Protein AF-A0A2S6IMQ6-F1 (afdb_monomer_lite)

Structure (mmCIF, N/CA/C/O backbone):
dat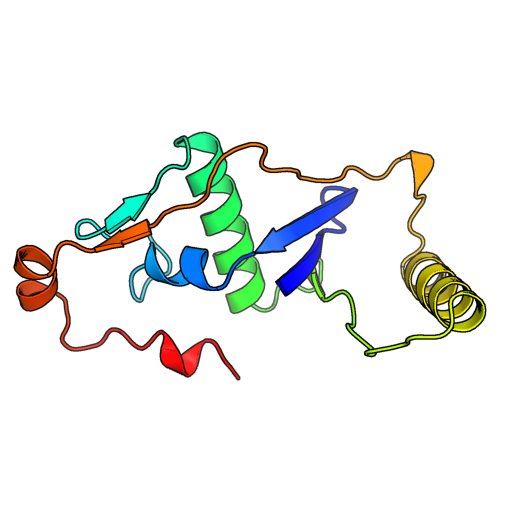a_AF-A0A2S6IMQ6-F1
#
_entry.id   AF-A0A2S6IMQ6-F1
#
loop_
_atom_site.group_PDB
_atom_site.id
_atom_site.type_symbol
_atom_site.label_atom_id
_atom_site.label_alt_id
_atom_site.label_comp_id
_atom_site.label_asym_id
_atom_site.label_entity_id
_atom_site.label_seq_id
_atom_site.pdbx_PDB_ins_code
_atom_site.Cartn_x
_atom_site.Cartn_y
_atom_site.Cartn_z
_atom_site.occupancy
_atom_site.B_iso_or_equiv
_atom_site.auth_seq_id
_atom_site.auth_comp_id
_atom_site.auth_asym_id
_atom_site.auth_atom_id
_atom_site.pdbx_PDB_model_num
ATOM 1 N N . MET A 1 1 ? 4.621 -4.117 3.202 1.00 87.62 1 MET A N 1
ATOM 2 C CA . MET A 1 1 ? 4.298 -4.682 1.872 1.00 87.62 1 MET A CA 1
ATOM 3 C C . MET A 1 1 ? 4.381 -3.562 0.846 1.00 87.62 1 MET A C 1
ATOM 5 O O . MET A 1 1 ? 4.064 -2.440 1.214 1.00 87.62 1 MET A O 1
ATOM 9 N N . PHE A 1 2 ? 4.841 -3.834 -0.380 1.00 92.00 2 PHE A N 1
ATOM 10 C CA . PHE A 1 2 ? 5.067 -2.815 -1.420 1.00 92.00 2 PHE A CA 1
ATOM 11 C C . PHE A 1 2 ? 4.089 -2.990 -2.579 1.00 92.00 2 PHE A C 1
ATOM 13 O O . PHE A 1 2 ? 3.818 -4.122 -2.994 1.00 92.00 2 PHE A O 1
ATOM 20 N N . TYR A 1 3 ? 3.590 -1.875 -3.103 1.00 95.31 3 TYR A N 1
ATOM 21 C CA . TYR A 1 3 ? 2.561 -1.848 -4.133 1.00 95.31 3 TYR A CA 1
ATOM 22 C C . TYR A 1 3 ? 2.801 -0.723 -5.141 1.00 95.31 3 TYR A C 1
ATOM 24 O O . TYR A 1 3 ? 3.469 0.270 -4.853 1.00 95.31 3 TYR A O 1
ATOM 32 N N . PHE A 1 4 ? 2.195 -0.880 -6.313 1.00 96.31 4 PHE A N 1
ATOM 33 C CA . PHE A 1 4 ? 2.068 0.137 -7.344 1.00 96.31 4 PHE A CA 1
ATOM 34 C C . PHE A 1 4 ? 0.589 0.365 -7.667 1.00 96.31 4 PHE A C 1
ATOM 36 O O . PHE A 1 4 ? -0.120 -0.582 -8.009 1.00 96.31 4 PHE A O 1
ATOM 43 N N . ASP A 1 5 ? 0.112 1.606 -7.576 1.00 96.25 5 ASP A N 1
ATOM 44 C CA . ASP A 1 5 ? -1.236 1.996 -7.997 1.00 96.25 5 ASP A CA 1
ATOM 45 C C . ASP A 1 5 ? -1.208 2.623 -9.392 1.00 96.25 5 ASP A C 1
ATOM 47 O O . ASP A 1 5 ? -0.842 3.791 -9.567 1.00 96.25 5 ASP A O 1
ATOM 51 N N . LYS A 1 6 ? -1.688 1.864 -10.381 1.00 94.50 6 LYS A N 1
ATOM 52 C CA . LYS A 1 6 ? -1.805 2.300 -11.780 1.00 94.50 6 LYS A CA 1
ATOM 53 C C . LYS A 1 6 ? -2.630 3.573 -11.943 1.00 94.50 6 LYS A C 1
ATOM 55 O O . LYS A 1 6 ? -2.355 4.364 -12.837 1.00 94.50 6 LYS A O 1
ATOM 60 N N . SER A 1 7 ? -3.641 3.780 -11.099 1.00 93.00 7 SER A N 1
ATOM 61 C CA . SER A 1 7 ? -4.549 4.929 -11.237 1.00 93.00 7 SER A CA 1
ATOM 62 C C . SER A 1 7 ? -3.871 6.246 -10.873 1.00 93.00 7 SER A C 1
ATOM 64 O O . SER A 1 7 ? -4.284 7.302 -11.343 1.00 93.00 7 SER A O 1
ATOM 66 N N . GLN A 1 8 ? -2.859 6.179 -10.009 1.00 93.94 8 GLN A N 1
ATOM 67 C CA . GLN A 1 8 ? -2.168 7.346 -9.464 1.00 93.94 8 GLN A CA 1
ATOM 68 C C . GLN A 1 8 ? -0.727 7.469 -9.964 1.00 93.94 8 GLN A C 1
ATOM 70 O O . GLN A 1 8 ? -0.076 8.470 -9.670 1.00 93.94 8 GLN A O 1
ATOM 75 N N . ASN A 1 9 ? -0.248 6.470 -10.713 1.00 94.38 9 ASN A N 1
ATOM 76 C CA . ASN A 1 9 ? 1.152 6.304 -11.080 1.00 94.38 9 ASN A CA 1
ATOM 77 C C . ASN A 1 9 ? 2.061 6.442 -9.846 1.00 94.38 9 ASN A C 1
ATOM 79 O O . ASN A 1 9 ? 2.915 7.328 -9.784 1.00 94.38 9 ASN A O 1
ATOM 83 N N . LEU A 1 10 ? 1.784 5.628 -8.821 1.00 95.69 10 LEU A N 1
ATOM 84 C CA . LEU A 1 10 ? 2.321 5.792 -7.470 1.00 95.69 10 LEU A CA 1
ATOM 85 C C . LEU A 1 10 ? 2.842 4.469 -6.907 1.00 95.69 10 LEU A C 1
ATOM 87 O O . LEU A 1 10 ? 2.082 3.505 -6.798 1.00 95.69 10 LEU A O 1
ATOM 91 N N . PHE A 1 11 ? 4.100 4.451 -6.474 1.00 95.75 11 PHE A N 1
ATOM 92 C CA . PHE A 1 11 ? 4.615 3.421 -5.575 1.00 95.75 11 PHE A CA 1
ATOM 93 C C . PHE A 1 11 ? 4.341 3.799 -4.123 1.00 95.75 11 PHE A C 1
ATOM 95 O O . PHE A 1 11 ? 4.565 4.940 -3.722 1.00 95.75 11 PHE A O 1
ATOM 102 N N . PHE A 1 12 ? 3.878 2.838 -3.331 1.00 95.25 12 PHE A N 1
ATOM 103 C CA . PHE A 1 12 ? 3.621 3.028 -1.907 1.00 95.25 12 PHE A CA 1
ATOM 104 C C . PHE A 1 12 ? 3.860 1.729 -1.134 1.00 95.25 12 PHE A C 1
ATOM 106 O O . PHE A 1 12 ? 3.980 0.638 -1.706 1.00 95.25 12 PHE A O 1
ATOM 113 N N . SER A 1 13 ? 3.929 1.843 0.188 1.00 92.62 13 SER A N 1
ATOM 114 C CA . SER A 1 13 ? 4.000 0.699 1.085 1.00 92.62 13 SER A CA 1
ATOM 115 C C . SER A 1 13 ? 2.914 0.780 2.151 1.00 92.62 13 SER A C 1
ATOM 117 O O . SER A 1 13 ? 2.550 1.856 2.612 1.00 92.62 13 SER A O 1
ATOM 119 N N . ILE A 1 14 ? 2.394 -0.386 2.525 1.00 90.81 14 ILE A N 1
ATOM 120 C CA . ILE A 1 14 ? 1.538 -0.557 3.701 1.00 90.81 14 ILE A CA 1
ATOM 121 C C . ILE A 1 14 ? 2.316 -1.400 4.698 1.00 90.81 14 ILE A C 1
ATOM 123 O O . ILE A 1 14 ? 2.762 -2.513 4.377 1.00 90.81 14 ILE A O 1
ATOM 127 N N . HIS A 1 15 ? 2.521 -0.870 5.894 1.00 88.50 15 HIS A N 1
ATOM 128 C CA . HIS A 1 15 ? 3.136 -1.586 6.994 1.00 88.50 15 HIS A CA 1
ATOM 129 C C . HIS A 1 15 ? 2.112 -2.494 7.661 1.00 88.50 15 HIS A C 1
ATOM 131 O O . HIS A 1 15 ? 0.909 -2.269 7.645 1.00 88.50 15 HIS A O 1
ATOM 137 N N . ILE A 1 16 ? 2.611 -3.547 8.295 1.00 85.38 16 ILE A N 1
ATOM 138 C CA . ILE A 1 16 ? 1.765 -4.495 9.023 1.00 85.38 16 ILE A CA 1
ATOM 139 C C . ILE A 1 16 ? 1.019 -3.782 10.155 1.00 85.38 16 ILE A C 1
ATOM 141 O O . ILE A 1 16 ? -0.151 -4.051 10.401 1.00 85.38 16 ILE A O 1
ATOM 145 N N . VAL A 1 17 ? 1.701 -2.842 10.812 1.00 87.44 17 VAL A N 1
ATOM 146 C CA . VAL A 1 17 ? 1.137 -2.054 11.908 1.00 87.44 17 VAL A CA 1
ATOM 147 C C . VAL A 1 17 ? -0.045 -1.191 11.473 1.00 87.44 17 VAL A C 1
ATOM 149 O O . VAL A 1 17 ? -0.929 -0.949 12.287 1.00 87.44 17 VAL A O 1
ATOM 152 N N . ASP A 1 18 ? -0.122 -0.816 10.196 1.00 90.44 18 ASP A N 1
ATOM 153 C CA . ASP A 1 18 ? -1.211 0.004 9.659 1.00 90.44 18 ASP A CA 1
ATOM 154 C C . ASP A 1 18 ? -2.554 -0.733 9.728 1.00 90.44 18 ASP A C 1
ATOM 156 O O . ASP A 1 18 ? -3.591 -0.123 9.970 1.00 90.44 18 ASP A O 1
ATOM 160 N N . TYR A 1 19 ? -2.541 -2.064 9.611 1.00 90.12 19 TYR A N 1
ATOM 161 C CA . TYR A 1 19 ? -3.745 -2.881 9.769 1.00 90.12 19 TYR A CA 1
ATOM 162 C C . TYR A 1 19 ? -4.253 -2.924 11.213 1.00 90.12 19 TYR A C 1
ATOM 164 O O . TYR A 1 19 ? -5.447 -3.124 11.430 1.00 90.12 19 TYR A O 1
ATOM 172 N N . PHE A 1 20 ? -3.388 -2.708 12.209 1.00 89.00 20 PHE A N 1
ATOM 173 C CA . PHE A 1 20 ? -3.815 -2.662 13.610 1.00 89.00 20 PHE A CA 1
ATOM 174 C C . PHE A 1 20 ? -4.563 -1.377 13.971 1.00 89.00 20 PHE A C 1
ATOM 176 O O . PHE A 1 20 ? -5.233 -1.353 14.999 1.00 89.00 20 PHE A O 1
ATOM 183 N N . MET A 1 21 ? -4.501 -0.342 13.127 1.00 90.69 21 MET A N 1
ATOM 184 C CA . MET A 1 21 ? -5.333 0.861 13.251 1.00 90.69 21 MET A CA 1
ATOM 185 C C . MET A 1 21 ? -6.800 0.590 12.877 1.00 90.69 21 MET A C 1
ATOM 187 O O . MET A 1 21 ? -7.671 1.407 13.165 1.00 90.69 21 MET A O 1
ATOM 191 N N . LEU A 1 22 ? -7.093 -0.530 12.207 1.00 89.81 22 LEU A N 1
ATOM 192 C CA . LEU A 1 22 ? -8.404 -0.785 11.620 1.00 89.81 22 LEU A CA 1
ATOM 193 C C . LEU A 1 22 ? -9.246 -1.789 12.417 1.00 89.81 22 LEU A C 1
ATOM 195 O O . LEU A 1 22 ? -8.740 -2.683 13.105 1.00 89.81 22 LEU A O 1
ATOM 199 N N . ASN A 1 23 ? -10.560 -1.637 12.277 1.00 87.44 23 ASN A N 1
ATOM 200 C CA . ASN A 1 23 ? -11.580 -2.589 12.697 1.00 87.44 23 ASN A CA 1
ATOM 201 C C . ASN A 1 23 ? -11.935 -3.573 11.558 1.00 87.44 23 ASN A C 1
ATOM 203 O O . ASN A 1 23 ? -11.413 -3.488 10.447 1.00 87.44 23 ASN A O 1
ATOM 207 N N . GLU A 1 24 ? -12.870 -4.493 11.814 1.00 84.62 24 GLU A N 1
ATOM 208 C CA . GLU A 1 24 ? -13.286 -5.521 10.840 1.00 84.62 24 GLU A CA 1
ATOM 209 C C . GLU A 1 24 ? -13.974 -4.969 9.581 1.00 84.62 24 GLU A C 1
ATOM 211 O O . GLU A 1 24 ? -14.063 -5.666 8.574 1.00 84.62 24 GLU A O 1
ATOM 216 N N . ASN A 1 25 ? -14.442 -3.720 9.616 1.00 88.19 25 ASN A N 1
ATOM 217 C CA . ASN A 1 25 ? -15.033 -3.035 8.465 1.00 88.19 25 ASN A CA 1
ATOM 218 C C . ASN A 1 25 ? -13.982 -2.244 7.663 1.00 88.19 25 ASN A C 1
ATOM 220 O O . ASN A 1 25 ? -14.334 -1.477 6.762 1.00 88.19 25 ASN A O 1
ATOM 224 N N . LEU A 1 26 ? -12.693 -2.416 7.990 1.00 89.56 26 LEU A N 1
ATOM 225 C CA . LEU A 1 26 ? -11.565 -1.660 7.442 1.00 89.56 26 LEU A CA 1
ATOM 226 C C . LEU A 1 26 ? -11.690 -0.152 7.704 1.00 89.56 26 LEU A C 1
ATOM 228 O O . LEU A 1 26 ? -11.274 0.675 6.894 1.00 89.56 26 LEU A O 1
ATOM 232 N N . GLU A 1 27 ? -12.299 0.223 8.824 1.00 91.50 27 GLU A N 1
ATOM 233 C CA . GLU A 1 27 ? -12.410 1.606 9.289 1.00 91.50 27 GLU A CA 1
ATOM 234 C C . GLU A 1 27 ? -11.487 1.822 10.484 1.00 91.50 27 GLU A C 1
ATOM 236 O O . GLU A 1 27 ? -11.146 0.868 11.178 1.00 91.50 27 GLU A O 1
ATOM 241 N N . ILE A 1 28 ? -11.078 3.069 10.728 1.00 91.06 28 ILE A N 1
ATOM 242 C CA . ILE A 1 28 ? -10.217 3.394 11.870 1.00 91.06 28 ILE A CA 1
ATOM 243 C C . ILE A 1 28 ? -10.949 3.032 13.154 1.00 91.06 28 ILE A C 1
ATOM 245 O O . ILE A 1 28 ? -12.089 3.446 13.372 1.00 91.06 28 ILE A O 1
ATOM 249 N N . ASP A 1 29 ? -10.286 2.254 13.996 1.00 90.19 29 ASP A N 1
ATOM 250 C CA . ASP A 1 29 ? -10.873 1.793 15.233 1.00 90.19 29 ASP A CA 1
ATOM 251 C C . ASP A 1 29 ? -10.765 2.850 16.334 1.00 90.19 29 ASP A C 1
ATOM 253 O O . ASP A 1 29 ? -9.691 3.394 16.590 1.00 90.19 29 ASP A O 1
ATOM 257 N N . GLU A 1 30 ? -11.870 3.104 17.033 1.00 89.50 30 GLU A N 1
ATOM 258 C CA . GLU A 1 30 ? -11.951 4.073 18.133 1.00 89.50 30 GLU A CA 1
ATOM 259 C C . GLU A 1 30 ? -11.032 3.740 19.323 1.00 89.50 30 GLU A C 1
ATOM 261 O O . GLU A 1 30 ? -10.700 4.614 20.131 1.00 89.50 30 GLU A O 1
ATOM 266 N N . SER A 1 31 ? -10.617 2.477 19.453 1.00 88.56 31 SER A N 1
ATOM 267 C CA . SER A 1 31 ? -9.645 2.022 20.445 1.00 88.56 31 SER A CA 1
ATOM 268 C C . SER A 1 31 ? -8.201 2.281 20.019 1.00 88.56 31 SER A C 1
ATOM 270 O O . SER A 1 31 ? -7.291 1.892 20.749 1.00 88.56 31 SER A O 1
ATOM 272 N N . THR A 1 32 ? -7.962 2.857 18.841 1.00 90.06 32 THR A N 1
ATOM 273 C CA . THR A 1 32 ? -6.620 3.029 18.283 1.00 90.06 32 THR A CA 1
ATOM 274 C C . THR A 1 32 ? -6.289 4.495 18.078 1.00 90.06 32 THR A C 1
ATOM 276 O O . THR A 1 32 ? -7.150 5.323 17.784 1.00 90.06 32 THR A O 1
ATOM 279 N N . THR A 1 33 ? -5.015 4.827 18.244 1.00 91.50 33 THR A N 1
ATOM 280 C CA . THR A 1 33 ? -4.463 6.112 17.819 1.00 91.50 33 THR A CA 1
ATOM 281 C C . THR A 1 33 ? -3.191 5.859 17.039 1.00 91.50 33 THR A C 1
ATOM 283 O O . THR A 1 33 ? -2.410 4.973 17.390 1.00 91.50 33 THR A O 1
ATOM 286 N N . SER A 1 34 ? -2.975 6.623 15.977 1.00 91.50 34 SER A N 1
ATOM 287 C CA . SER A 1 34 ? -1.757 6.536 15.184 1.00 91.50 34 SER A CA 1
ATOM 288 C C . SER A 1 34 ? -0.938 7.820 15.307 1.00 91.50 34 SER A C 1
ATOM 290 O O . SER A 1 34 ? -1.460 8.868 15.697 1.00 91.50 34 SER A O 1
ATOM 292 N N . SER A 1 35 ? 0.358 7.747 15.003 1.00 90.81 35 SER A N 1
ATOM 293 C CA . SER A 1 35 ? 1.184 8.945 14.828 1.00 90.81 35 SER A CA 1
ATOM 294 C C . SER A 1 35 ? 0.923 9.662 13.502 1.00 90.81 35 SER A C 1
ATOM 296 O O . SER A 1 35 ? 1.420 10.769 13.319 1.00 90.81 35 SER A O 1
ATOM 298 N N . TYR A 1 36 ? 0.141 9.065 12.596 1.00 89.62 36 TYR A N 1
ATOM 299 C CA . TYR A 1 36 ? -0.169 9.653 11.305 1.00 89.62 36 TYR A CA 1
ATOM 300 C C . TYR A 1 36 ? -1.089 10.864 11.440 1.00 89.62 36 TYR A C 1
ATOM 302 O O . TYR A 1 36 ? -2.060 10.876 12.196 1.00 89.62 36 TYR A O 1
ATOM 310 N N . ASN A 1 37 ? -0.843 11.878 10.611 1.00 90.19 37 ASN A N 1
ATOM 311 C CA . ASN A 1 37 ? -1.845 12.910 10.391 1.00 90.19 37 ASN A CA 1
ATOM 312 C C . ASN A 1 37 ? -3.078 12.328 9.666 1.00 90.19 37 ASN A C 1
ATOM 314 O O . ASN A 1 37 ? -3.011 11.313 8.968 1.00 90.19 37 ASN A O 1
ATOM 318 N N . LYS A 1 38 ? -4.215 13.028 9.767 1.00 90.12 38 LYS A N 1
ATOM 319 C CA . LYS A 1 38 ? -5.495 12.520 9.256 1.00 90.12 38 LYS A CA 1
ATOM 320 C C . LYS A 1 38 ? -5.509 12.240 7.752 1.00 90.12 38 LYS A C 1
ATOM 322 O O . LYS A 1 38 ? -6.220 11.348 7.294 1.00 90.12 38 LYS A O 1
ATOM 327 N N . LYS A 1 39 ? -4.753 13.014 6.971 1.00 91.75 39 LYS A N 1
ATOM 328 C CA . LYS A 1 39 ? -4.656 12.817 5.523 1.00 91.75 39 LYS A CA 1
ATOM 329 C C . LYS A 1 39 ? -3.977 11.479 5.227 1.00 91.75 39 LYS A C 1
ATOM 331 O O . LYS A 1 39 ? -4.540 10.683 4.483 1.00 91.75 39 LYS A O 1
ATOM 336 N N . THR A 1 40 ? -2.837 11.224 5.863 1.00 91.50 40 THR A N 1
ATOM 337 C CA . THR A 1 40 ? -2.097 9.966 5.738 1.00 91.50 40 THR A CA 1
ATOM 338 C C . THR A 1 40 ? -2.928 8.771 6.201 1.00 91.50 40 THR A C 1
ATOM 340 O O . THR A 1 40 ? -2.998 7.775 5.485 1.00 91.50 40 THR A O 1
ATOM 343 N N . GLU A 1 41 ? -3.625 8.874 7.340 1.00 91.62 41 GLU A N 1
ATOM 344 C CA . GLU A 1 41 ? -4.531 7.808 7.795 1.00 91.62 41 GLU A CA 1
ATOM 345 C C . GLU A 1 41 ? -5.567 7.454 6.720 1.00 91.62 41 GLU A C 1
ATOM 347 O O . GLU A 1 41 ? -5.784 6.283 6.415 1.00 91.62 41 GLU A O 1
ATOM 352 N N . ASN A 1 42 ? -6.191 8.466 6.113 1.00 93.38 42 ASN A N 1
ATOM 353 C CA . ASN A 1 42 ? -7.209 8.258 5.089 1.00 93.38 42 ASN A CA 1
ATOM 354 C C . ASN A 1 42 ? -6.631 7.638 3.805 1.00 93.38 42 ASN A C 1
ATOM 356 O O . ASN A 1 42 ? -7.296 6.809 3.182 1.00 93.38 42 ASN A O 1
ATOM 360 N N . GLU A 1 43 ? -5.416 8.024 3.404 1.00 93.62 43 GLU A N 1
ATOM 361 C CA . GLU A 1 43 ? -4.708 7.431 2.260 1.00 93.62 43 GLU A CA 1
ATOM 362 C C . GLU A 1 43 ? -4.428 5.940 2.505 1.00 93.62 43 GLU A C 1
ATOM 364 O O . GLU A 1 43 ? -4.816 5.099 1.691 1.00 93.62 43 GLU A O 1
ATOM 369 N N . ILE A 1 44 ? -3.869 5.603 3.672 1.00 93.62 44 ILE A N 1
ATOM 370 C CA . ILE A 1 44 ? -3.587 4.223 4.095 1.00 93.62 44 ILE A CA 1
ATOM 371 C C . ILE A 1 44 ? -4.866 3.381 4.130 1.00 93.62 44 ILE A C 1
ATOM 373 O O . ILE A 1 44 ? -4.915 2.310 3.524 1.00 93.62 44 ILE A O 1
ATOM 377 N N . VAL A 1 45 ? -5.922 3.871 4.789 1.00 94.75 45 VAL A N 1
ATOM 378 C CA . VAL A 1 45 ? -7.226 3.188 4.864 1.00 94.75 45 VAL A CA 1
ATOM 379 C C . VAL A 1 45 ? -7.783 2.934 3.463 1.00 94.75 45 VAL A C 1
ATOM 381 O O . VAL A 1 45 ? -8.273 1.843 3.175 1.00 94.75 45 VAL A O 1
ATOM 384 N N . SER A 1 46 ? -7.703 3.931 2.577 1.00 95.81 46 SER A N 1
ATOM 385 C CA . SER A 1 46 ? -8.168 3.818 1.193 1.00 95.81 46 SER A CA 1
ATOM 386 C C . SER A 1 46 ? -7.417 2.726 0.429 1.00 95.81 46 SER A C 1
ATOM 388 O O . SER A 1 46 ? -8.042 1.898 -0.240 1.00 95.81 46 SER A O 1
ATOM 390 N N . TRP A 1 47 ? -6.090 2.668 0.556 1.00 96.00 47 TRP A N 1
ATOM 391 C CA . TRP A 1 47 ? -5.297 1.616 -0.076 1.00 96.00 47 TRP A CA 1
ATOM 392 C C . TRP A 1 47 ? -5.589 0.236 0.495 1.00 96.00 47 TRP A C 1
ATOM 394 O O . TRP A 1 47 ? -5.802 -0.684 -0.291 1.00 96.00 47 TRP A O 1
ATOM 404 N N . ILE A 1 48 ? -5.665 0.093 1.820 1.00 94.62 48 ILE A N 1
ATOM 405 C CA . ILE A 1 48 ? -6.009 -1.182 2.462 1.00 94.62 48 ILE A CA 1
ATOM 406 C C . ILE A 1 48 ? -7.366 -1.679 1.957 1.00 94.62 48 ILE A C 1
ATOM 408 O O . ILE A 1 48 ? -7.461 -2.807 1.482 1.00 94.62 48 ILE A O 1
ATOM 412 N N . LYS A 1 49 ? -8.400 -0.826 1.948 1.00 94.75 49 LYS A N 1
ATOM 413 C CA . LYS A 1 49 ? -9.723 -1.194 1.415 1.00 94.75 49 LYS A CA 1
ATOM 414 C C . LYS A 1 49 ? -9.654 -1.692 -0.024 1.00 94.75 49 LYS A C 1
ATOM 416 O O . LYS A 1 49 ? -10.283 -2.691 -0.353 1.00 94.75 49 LYS A O 1
ATOM 421 N N . ARG A 1 50 ? -8.896 -1.012 -0.882 1.00 96.06 50 ARG A N 1
ATOM 422 C CA . ARG A 1 50 ? -8.749 -1.405 -2.290 1.00 96.06 50 ARG A CA 1
ATOM 423 C C . ARG A 1 50 ? -7.974 -2.713 -2.458 1.00 96.06 50 ARG A C 1
ATOM 425 O O . ARG A 1 50 ? -8.311 -3.482 -3.351 1.00 96.06 50 ARG A O 1
ATOM 432 N N . ILE A 1 51 ? -6.977 -2.974 -1.612 1.00 93.62 51 ILE A N 1
ATOM 433 C CA . ILE A 1 51 ? -6.228 -4.239 -1.594 1.00 93.62 51 ILE A CA 1
ATOM 434 C C . ILE A 1 51 ? -7.153 -5.395 -1.195 1.00 93.62 51 ILE A C 1
ATOM 436 O O . ILE A 1 51 ? -7.246 -6.371 -1.933 1.00 93.62 51 ILE A O 1
ATOM 440 N N . GLU A 1 52 ? -7.892 -5.253 -0.092 1.00 90.75 52 GLU A N 1
ATOM 441 C CA . GLU A 1 52 ? -8.827 -6.276 0.410 1.00 90.75 52 GLU A CA 1
ATOM 442 C C . GLU A 1 52 ? -10.003 -6.535 -0.550 1.00 90.75 52 GLU A C 1
ATOM 444 O O . GLU A 1 52 ? -10.618 -7.598 -0.529 1.00 90.75 52 GLU A O 1
ATOM 449 N N . GLN A 1 53 ? -10.318 -5.569 -1.416 1.00 93.88 53 GLN A N 1
ATOM 450 C CA . GLN A 1 53 ? -11.319 -5.694 -2.481 1.00 93.88 53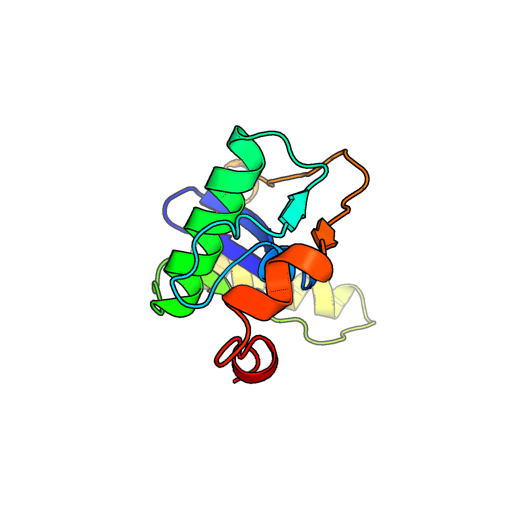 GLN A CA 1
ATOM 451 C C . GLN A 1 53 ? -10.744 -6.212 -3.809 1.00 93.88 53 GLN A C 1
ATOM 453 O O . GLN A 1 53 ? -11.445 -6.187 -4.821 1.00 93.88 53 GLN A O 1
ATOM 458 N N . GLU A 1 54 ? -9.484 -6.655 -3.828 1.00 94.19 54 GLU A N 1
ATOM 459 C CA . GLU A 1 54 ? -8.797 -7.157 -5.023 1.00 94.19 54 GLU A CA 1
ATOM 460 C C . GLU A 1 54 ? -8.808 -6.151 -6.200 1.00 94.19 54 GLU A C 1
ATOM 462 O O . GLU A 1 54 ? -8.975 -6.527 -7.368 1.00 94.19 54 GLU A O 1
ATOM 467 N N . ASP A 1 55 ? -8.630 -4.846 -5.928 1.00 96.69 55 ASP A N 1
ATOM 468 C CA . ASP A 1 55 ? -8.536 -3.826 -6.984 1.00 96.69 55 ASP A CA 1
ATOM 469 C C . ASP A 1 55 ? -7.341 -4.123 -7.901 1.00 96.69 55 ASP A C 1
ATOM 471 O O . ASP A 1 55 ? -6.187 -3.869 -7.560 1.00 96.69 55 ASP A O 1
ATOM 475 N N . LYS A 1 56 ? -7.632 -4.587 -9.122 1.00 95.50 56 LYS A N 1
ATOM 476 C CA . LYS A 1 56 ? -6.649 -4.966 -10.156 1.00 95.50 56 LYS A CA 1
ATOM 477 C C . LYS A 1 56 ? -5.704 -3.837 -10.582 1.00 95.50 56 LYS A C 1
ATOM 479 O O . LYS A 1 56 ? -4.751 -4.080 -11.327 1.00 95.50 56 LYS A O 1
ATOM 484 N N . ARG A 1 57 ? -5.982 -2.593 -10.187 1.00 95.88 57 ARG A N 1
ATOM 485 C CA . ARG A 1 57 ? -5.110 -1.437 -10.442 1.00 95.88 57 ARG A CA 1
ATOM 486 C C . ARG A 1 57 ? -4.025 -1.285 -9.380 1.00 95.88 57 ARG A C 1
ATOM 488 O O . ARG A 1 57 ? -3.058 -0.578 -9.647 1.00 95.88 57 ARG A O 1
ATOM 495 N N . ILE A 1 58 ? -4.171 -1.937 -8.227 1.00 96.75 58 ILE A N 1
ATOM 496 C CA . ILE A 1 58 ? -3.123 -2.054 -7.216 1.00 96.75 58 ILE A CA 1
ATOM 497 C C . ILE A 1 58 ? -2.371 -3.357 -7.463 1.00 96.75 58 ILE A C 1
ATOM 499 O O . ILE A 1 58 ? -2.930 -4.448 -7.401 1.00 96.75 58 ILE A O 1
ATOM 503 N N . ILE A 1 59 ? -1.085 -3.235 -7.756 1.00 95.81 59 ILE A N 1
ATOM 504 C CA . ILE A 1 59 ? -0.229 -4.359 -8.120 1.00 95.81 59 ILE A CA 1
ATOM 505 C C . ILE A 1 59 ? 0.819 -4.525 -7.037 1.00 95.81 59 ILE A C 1
ATOM 507 O O . ILE A 1 59 ? 1.539 -3.583 -6.716 1.00 95.81 59 ILE A O 1
ATOM 511 N N . SER A 1 60 ? 0.909 -5.725 -6.469 1.00 93.56 60 SER A N 1
ATOM 512 C CA . SER A 1 60 ? 1.963 -6.037 -5.508 1.00 93.56 60 SER A CA 1
ATOM 513 C C . SER A 1 60 ? 3.322 -6.066 -6.203 1.00 93.56 60 SER A C 1
ATOM 515 O O . SER A 1 60 ? 3.479 -6.688 -7.256 1.00 93.56 60 SER A O 1
ATOM 517 N N . VAL A 1 61 ? 4.308 -5.401 -5.604 1.00 91.88 61 VAL A N 1
ATOM 518 C CA . VAL A 1 61 ? 5.691 -5.449 -6.080 1.00 91.88 61 VAL A CA 1
ATOM 519 C C . VAL A 1 61 ? 6.343 -6.722 -5.526 1.00 91.88 61 VAL A C 1
ATOM 521 O O . VAL A 1 61 ? 6.455 -6.868 -4.302 1.00 91.88 61 VAL A O 1
ATOM 524 N N . PRO A 1 62 ? 6.777 -7.662 -6.387 1.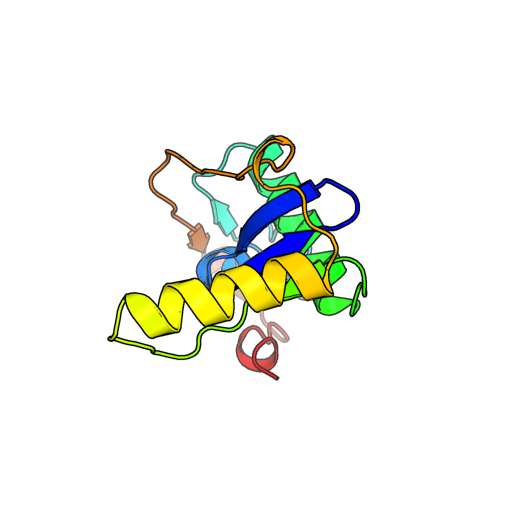00 86.50 62 PRO A N 1
ATOM 525 C CA . PRO A 1 62 ? 7.269 -8.958 -5.942 1.00 86.50 62 PRO A CA 1
ATOM 526 C C . PRO A 1 62 ? 8.609 -8.833 -5.207 1.00 86.50 62 PRO A C 1
ATOM 528 O O . PRO A 1 62 ? 9.602 -8.353 -5.751 1.00 86.50 62 PRO A O 1
ATOM 531 N N . GLN A 1 63 ? 8.666 -9.347 -3.978 1.00 82.50 63 GLN A N 1
ATOM 532 C CA . GLN A 1 63 ? 9.900 -9.428 -3.196 1.00 82.50 63 GLN A CA 1
ATOM 533 C C . GLN A 1 63 ? 10.589 -10.772 -3.446 1.00 82.50 63 GLN A C 1
ATOM 535 O O . GLN A 1 63 ? 10.309 -11.766 -2.783 1.00 82.50 63 GLN A O 1
ATOM 540 N N . LYS A 1 64 ? 11.497 -10.812 -4.426 1.00 84.69 64 LYS A N 1
ATOM 541 C CA . LYS A 1 64 ? 12.170 -12.054 -4.852 1.00 84.69 64 LYS A CA 1
ATOM 542 C C . LYS A 1 64 ? 13.383 -12.464 -3.999 1.00 84.69 64 LYS A C 1
ATOM 544 O O . LYS A 1 64 ? 14.017 -13.466 -4.309 1.00 84.69 64 LYS A O 1
ATOM 549 N N . GLY A 1 65 ? 13.744 -11.696 -2.965 1.00 84.31 65 GLY A N 1
ATOM 550 C CA . GLY A 1 65 ? 14.901 -11.999 -2.104 1.00 84.31 65 GLY A CA 1
ATOM 551 C C . GLY A 1 65 ? 16.241 -12.050 -2.851 1.00 84.31 65 GLY A C 1
ATOM 552 O O . GLY A 1 65 ? 17.170 -12.727 -2.418 1.00 84.31 65 GLY A O 1
ATOM 553 N N . LEU A 1 66 ? 16.334 -11.373 -3.999 1.00 87.12 66 LEU A N 1
ATOM 554 C CA . LEU A 1 66 ? 17.538 -11.351 -4.822 1.00 87.12 66 LEU A CA 1
ATOM 555 C C . LEU A 1 66 ? 18.635 -10.577 -4.094 1.00 87.12 66 LEU A C 1
ATOM 557 O O . LEU A 1 66 ? 18.392 -9.489 -3.579 1.00 87.12 66 LEU A O 1
ATOM 561 N N . THR A 1 67 ? 19.845 -11.123 -4.072 1.00 89.69 67 THR A N 1
ATOM 562 C CA . THR A 1 67 ? 21.028 -10.470 -3.492 1.00 89.69 67 THR A CA 1
ATOM 563 C C . THR A 1 67 ? 21.933 -9.859 -4.559 1.00 89.69 67 THR A C 1
ATOM 565 O O . THR A 1 67 ? 22.603 -8.871 -4.289 1.00 89.69 67 THR A O 1
ATOM 568 N N . ASP A 1 68 ? 21.909 -10.411 -5.773 1.00 94.62 68 ASP A N 1
ATOM 569 C CA . ASP A 1 68 ? 22.680 -9.943 -6.923 1.00 94.62 68 ASP A CA 1
ATOM 570 C C . ASP A 1 68 ? 22.054 -8.689 -7.560 1.00 94.62 68 ASP A C 1
ATOM 572 O O . ASP A 1 68 ? 20.895 -8.709 -7.982 1.00 94.62 68 ASP A O 1
ATOM 576 N N . GLU A 1 69 ? 22.826 -7.604 -7.643 1.00 92.25 69 GLU A N 1
ATOM 577 C CA . GLU A 1 69 ? 22.360 -6.301 -8.144 1.00 92.25 69 GLU A CA 1
ATOM 578 C C . GLU A 1 69 ? 21.966 -6.328 -9.625 1.00 92.25 69 GLU A C 1
ATOM 580 O O . GLU A 1 69 ? 20.979 -5.705 -10.020 1.00 92.25 69 GLU A O 1
ATOM 585 N N . THR A 1 70 ? 22.681 -7.087 -10.459 1.00 92.81 70 THR A N 1
ATOM 586 C CA . THR A 1 70 ? 22.350 -7.205 -11.885 1.00 92.81 70 THR A CA 1
ATOM 587 C C . THR A 1 70 ? 20.999 -7.885 -12.072 1.00 92.81 70 THR A C 1
ATOM 589 O O . THR A 1 70 ? 20.156 -7.397 -12.825 1.00 92.81 70 THR A O 1
ATOM 592 N N . ARG A 1 71 ? 20.745 -8.976 -11.345 1.00 90.81 71 ARG A N 1
A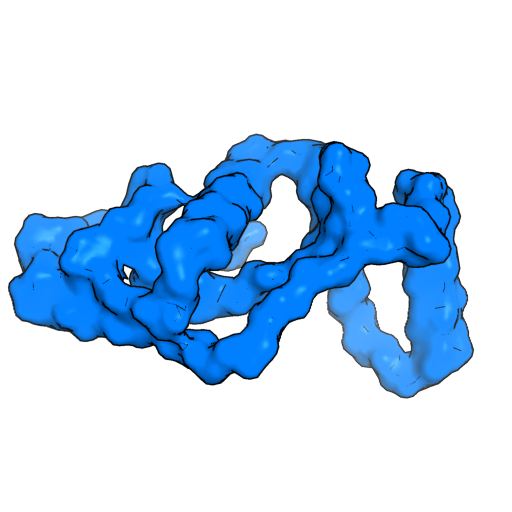TOM 593 C CA . ARG A 1 71 ? 19.448 -9.663 -11.363 1.00 90.81 71 ARG A CA 1
ATOM 594 C C . ARG A 1 71 ? 18.330 -8.798 -10.798 1.00 90.81 71 ARG A C 1
ATOM 596 O O . ARG A 1 71 ? 17.245 -8.807 -11.370 1.00 90.81 71 ARG A O 1
ATOM 603 N N . LYS A 1 72 ? 18.579 -8.040 -9.722 1.00 90.56 72 LYS A N 1
ATOM 604 C CA . LYS A 1 72 ? 17.601 -7.071 -9.195 1.00 90.56 72 LYS A CA 1
ATOM 605 C C . LYS A 1 72 ? 17.191 -6.073 -10.271 1.00 90.56 72 LYS A C 1
ATOM 607 O O . LYS A 1 72 ? 15.998 -5.867 -10.466 1.00 90.56 72 LYS A O 1
ATOM 612 N N . LYS A 1 73 ? 18.167 -5.500 -10.980 1.00 91.38 73 LYS A N 1
ATOM 613 C CA . LYS A 1 73 ? 17.914 -4.531 -12.048 1.00 91.38 73 LYS A CA 1
ATOM 614 C C . LYS A 1 73 ? 17.075 -5.132 -13.178 1.00 91.38 73 LYS A C 1
ATOM 616 O O . LYS A 1 73 ? 16.050 -4.557 -13.511 1.00 91.38 73 LYS A O 1
ATOM 621 N N . ILE A 1 74 ? 17.453 -6.304 -13.693 1.00 92.81 74 ILE A N 1
ATOM 622 C CA . ILE A 1 74 ? 16.711 -6.987 -14.771 1.00 92.81 74 ILE A CA 1
ATOM 623 C C . ILE A 1 74 ? 15.257 -7.257 -14.361 1.00 92.81 74 ILE A C 1
ATOM 625 O O . ILE A 1 74 ? 14.332 -7.065 -15.143 1.00 92.81 74 ILE A O 1
ATOM 629 N N . GLU A 1 75 ? 15.043 -7.715 -13.130 1.00 92.50 75 GLU A N 1
ATOM 630 C CA . GLU A 1 75 ? 13.704 -8.035 -12.630 1.00 92.50 75 GLU A CA 1
ATOM 631 C C . GLU A 1 75 ? 12.860 -6.784 -12.368 1.00 92.50 75 GLU A C 1
ATOM 633 O O . GLU A 1 75 ? 11.651 -6.802 -12.601 1.00 92.50 75 GLU A O 1
ATOM 638 N N . ALA A 1 76 ? 13.487 -5.691 -11.929 1.00 90.56 76 ALA A N 1
ATOM 639 C CA . ALA A 1 76 ? 12.829 -4.398 -11.796 1.00 90.56 76 ALA A CA 1
ATOM 640 C C . ALA A 1 76 ? 12.440 -3.820 -13.167 1.00 90.56 76 ALA A C 1
ATOM 642 O O . ALA A 1 76 ? 11.290 -3.432 -13.345 1.00 90.56 76 ALA A O 1
ATOM 643 N N . GLU A 1 77 ? 13.354 -3.820 -14.141 1.00 92.50 77 GLU A N 1
ATOM 644 C CA . GLU A 1 77 ? 13.089 -3.372 -15.518 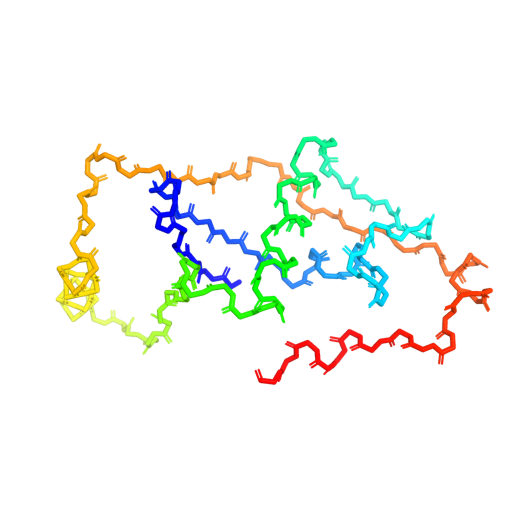1.00 92.50 77 GLU A CA 1
ATOM 645 C C . GLU A 1 77 ? 11.938 -4.166 -16.136 1.00 92.50 77 GLU A C 1
ATOM 647 O O . GLU A 1 77 ? 10.967 -3.579 -16.603 1.00 92.50 77 GLU A O 1
ATOM 652 N N . LYS A 1 78 ? 11.970 -5.497 -16.011 1.00 93.12 78 LYS A N 1
ATOM 653 C CA . LYS A 1 78 ? 10.887 -6.358 -16.490 1.00 93.12 78 LYS A CA 1
ATOM 654 C C . LYS A 1 78 ? 9.536 -6.001 -15.867 1.00 93.12 78 LYS A C 1
ATOM 656 O O . LYS A 1 78 ? 8.535 -5.938 -16.572 1.00 93.12 78 LYS A O 1
ATOM 661 N N . PHE A 1 79 ? 9.493 -5.772 -14.554 1.00 92.44 79 PHE A N 1
ATOM 662 C CA . PHE A 1 79 ? 8.259 -5.375 -13.875 1.00 92.44 79 PHE A CA 1
ATOM 663 C C . PHE A 1 79 ? 7.712 -4.044 -14.411 1.00 92.44 79 PHE A C 1
ATOM 665 O O . PHE A 1 79 ? 6.503 -3.912 -14.601 1.00 92.44 79 PHE A O 1
ATOM 672 N N . LEU A 1 80 ? 8.584 -3.063 -14.654 1.00 92.31 80 LEU A N 1
ATOM 673 C CA . LEU A 1 80 ? 8.189 -1.761 -15.192 1.00 92.31 80 LEU A CA 1
ATOM 674 C C . LEU A 1 80 ? 7.679 -1.882 -16.633 1.00 92.31 80 LEU A C 1
ATOM 676 O O . LEU A 1 80 ? 6.617 -1.338 -16.942 1.00 92.31 80 LEU A O 1
ATOM 680 N N . ASP A 1 81 ? 8.377 -2.643 -17.476 1.00 93.56 81 ASP A N 1
ATOM 681 C CA . ASP A 1 81 ? 8.013 -2.875 -18.876 1.00 93.56 81 ASP A CA 1
ATOM 682 C C . ASP A 1 81 ? 6.664 -3.596 -19.002 1.00 93.56 81 ASP A C 1
ATOM 684 O O . ASP A 1 81 ? 5.776 -3.131 -19.724 1.00 93.56 81 ASP A O 1
ATOM 688 N N . ASP A 1 82 ? 6.465 -4.675 -18.233 1.00 92.56 82 ASP A N 1
ATOM 689 C CA . ASP A 1 82 ? 5.222 -5.464 -18.210 1.00 92.56 82 ASP A CA 1
ATOM 690 C C . ASP A 1 82 ? 4.000 -4.600 -17.838 1.00 92.56 82 ASP A C 1
ATOM 692 O O . ASP A 1 82 ? 2.861 -4.894 -18.217 1.00 92.56 82 ASP A O 1
ATOM 696 N N . LEU A 1 83 ? 4.223 -3.517 -17.091 1.00 92.12 83 LEU A N 1
ATOM 697 C CA . LEU A 1 83 ? 3.188 -2.587 -16.649 1.00 92.12 83 LEU A CA 1
ATOM 698 C C . LEU A 1 83 ? 3.163 -1.271 -17.434 1.00 92.12 83 LEU A C 1
ATOM 700 O O . LEU A 1 83 ? 2.278 -0.452 -17.174 1.00 92.12 83 LEU A O 1
ATOM 704 N N . SER A 1 84 ? 4.080 -1.087 -18.390 1.00 91.56 84 SER A N 1
ATOM 705 C CA . SER A 1 84 ? 4.278 0.158 -19.143 1.00 91.56 84 SER A CA 1
ATOM 706 C C . SER A 1 84 ? 4.444 1.381 -18.229 1.00 91.56 84 SER A C 1
ATOM 708 O O . SER A 1 84 ? 3.848 2.435 -18.460 1.00 91.56 84 SER A O 1
ATOM 710 N N . VAL A 1 85 ? 5.219 1.221 -17.154 1.00 90.00 85 VAL A N 1
ATOM 711 C CA . VAL A 1 85 ? 5.455 2.267 -16.153 1.00 90.00 85 VAL A CA 1
ATOM 712 C C . VAL A 1 85 ? 6.625 3.140 -16.580 1.00 90.00 85 VAL A C 1
ATOM 714 O O . VAL A 1 85 ? 7.752 2.677 -16.720 1.00 90.00 85 VAL A O 1
ATOM 717 N N . ASP A 1 86 ? 6.351 4.431 -16.731 1.00 89.12 86 ASP A N 1
ATOM 718 C CA . ASP A 1 86 ? 7.367 5.456 -16.943 1.00 89.12 86 ASP A CA 1
ATOM 719 C C . ASP A 1 86 ? 7.859 5.965 -15.580 1.00 89.12 86 ASP A C 1
ATOM 721 O O . ASP A 1 86 ? 7.137 6.677 -14.868 1.00 89.12 86 ASP A O 1
ATOM 725 N N . ILE A 1 87 ? 9.075 5.566 -15.197 1.00 87.25 87 ILE A N 1
ATOM 726 C CA . ILE A 1 87 ? 9.636 5.868 -13.875 1.00 87.25 87 ILE A CA 1
ATOM 727 C C . ILE A 1 87 ? 9.794 7.374 -13.643 1.00 87.25 87 ILE A C 1
ATOM 729 O O . ILE A 1 87 ? 9.540 7.838 -12.534 1.00 87.25 87 ILE A O 1
ATOM 733 N N . ASP A 1 88 ? 10.085 8.149 -14.692 1.00 89.62 88 ASP A N 1
ATOM 734 C CA . ASP A 1 88 ? 10.289 9.601 -14.603 1.00 89.62 88 ASP A CA 1
ATOM 735 C C . ASP A 1 88 ? 8.983 10.347 -14.306 1.00 89.62 88 ASP A C 1
ATOM 737 O O . ASP A 1 88 ? 8.979 11.468 -13.794 1.00 89.62 88 ASP A O 1
ATOM 741 N N . LYS A 1 89 ? 7.845 9.720 -14.615 1.00 90.75 89 LYS A N 1
ATOM 742 C CA . LYS A 1 89 ? 6.505 10.248 -14.321 1.00 90.75 89 LYS A CA 1
ATOM 743 C C . LYS A 1 89 ? 5.905 9.662 -13.049 1.00 90.75 89 LYS A C 1
ATOM 745 O O . LYS A 1 89 ? 4.787 10.038 -12.677 1.00 90.75 89 LYS A O 1
ATOM 750 N N . THR A 1 90 ? 6.586 8.704 -12.430 1.00 93.94 90 THR A N 1
ATOM 751 C CA . THR A 1 90 ? 6.065 7.953 -11.292 1.00 93.94 90 THR A CA 1
ATOM 752 C C . THR A 1 90 ? 6.341 8.685 -9.992 1.00 93.94 90 THR A C 1
ATOM 754 O O . THR A 1 90 ? 7.393 9.283 -9.788 1.00 93.94 90 THR A O 1
ATOM 757 N N . LYS A 1 91 ? 5.362 8.646 -9.093 1.00 94.19 91 LYS A N 1
ATOM 758 C CA . LYS A 1 91 ? 5.475 9.198 -7.748 1.00 94.19 91 LYS A CA 1
ATOM 759 C C . LYS A 1 91 ? 5.854 8.093 -6.772 1.00 94.19 91 LYS A C 1
ATOM 761 O O . LYS A 1 91 ? 5.445 6.943 -6.934 1.00 94.19 91 LYS A O 1
ATOM 766 N N . ILE A 1 92 ? 6.575 8.464 -5.726 1.00 93.50 92 ILE A N 1
ATOM 767 C CA . ILE A 1 92 ? 6.816 7.612 -4.564 1.00 93.50 92 ILE A CA 1
ATOM 768 C C . ILE A 1 92 ? 6.094 8.264 -3.392 1.00 93.50 92 ILE A C 1
ATOM 770 O O . ILE A 1 92 ? 6.230 9.465 -3.162 1.00 93.50 92 ILE A O 1
ATOM 774 N N . TRP A 1 93 ? 5.272 7.487 -2.698 1.00 92.62 93 TRP A N 1
ATOM 775 C CA . TRP A 1 93 ? 4.683 7.912 -1.443 1.00 92.62 93 TRP A CA 1
ATOM 776 C C . TRP A 1 93 ? 5.639 7.572 -0.304 1.00 92.62 93 TRP A C 1
ATOM 778 O O . TRP A 1 93 ? 5.902 6.399 -0.034 1.00 92.62 93 TRP A O 1
ATOM 788 N N . GLU A 1 94 ? 6.160 8.607 0.345 1.00 82.38 94 GLU A N 1
ATOM 789 C CA . GLU A 1 94 ? 7.100 8.495 1.454 1.00 82.38 94 GLU A CA 1
ATOM 790 C C . GLU A 1 94 ? 6.464 9.060 2.725 1.00 82.38 94 GLU A C 1
ATOM 792 O O . GLU A 1 94 ? 5.818 10.109 2.706 1.00 82.38 94 GLU A O 1
ATOM 797 N N . VAL A 1 95 ? 6.656 8.358 3.841 1.00 74.69 95 VAL A N 1
ATOM 798 C CA . VAL A 1 95 ? 6.311 8.855 5.174 1.00 74.69 95 VAL A CA 1
ATOM 799 C C . VAL A 1 95 ? 7.610 9.165 5.891 1.00 74.69 95 VAL A C 1
ATOM 801 O O . VAL A 1 95 ? 8.394 8.263 6.172 1.00 74.69 95 VAL A O 1
ATOM 804 N N . GLU A 1 96 ? 7.819 10.436 6.215 1.00 63.41 96 GLU A N 1
ATOM 805 C CA . GLU A 1 96 ? 9.018 10.902 6.925 1.00 63.41 96 GLU A CA 1
ATOM 806 C C . GLU A 1 96 ? 8.933 10.703 8.455 1.00 63.41 96 GLU A C 1
ATOM 808 O O . GLU A 1 96 ? 9.902 10.917 9.183 1.00 63.41 96 GLU A O 1
ATOM 813 N N . GLU A 1 97 ? 7.775 10.288 8.970 1.00 65.19 97 GLU A N 1
ATOM 814 C CA . GLU A 1 97 ? 7.478 10.226 10.401 1.00 65.19 97 GLU A CA 1
ATOM 815 C C . GLU A 1 97 ? 7.747 8.843 11.015 1.00 65.19 97 GLU A C 1
ATOM 817 O O . GLU A 1 97 ? 7.574 7.797 10.389 1.00 65.19 97 GLU A O 1
ATOM 822 N N . LYS A 1 98 ? 8.127 8.823 12.302 1.00 71.94 98 LYS A N 1
ATOM 823 C CA . LYS A 1 98 ? 8.140 7.582 13.088 1.00 71.94 98 LYS A CA 1
ATOM 824 C C . LYS A 1 98 ? 6.711 7.055 13.210 1.00 71.94 98 LYS A C 1
ATOM 826 O O . LYS A 1 98 ? 5.864 7.680 13.848 1.00 71.94 98 LYS A O 1
ATOM 831 N N . ILE A 1 99 ? 6.477 5.884 12.633 1.00 78.75 99 ILE A N 1
ATOM 832 C CA . ILE A 1 99 ? 5.169 5.234 12.601 1.00 78.75 99 ILE A CA 1
ATOM 833 C C . ILE A 1 99 ? 4.915 4.537 13.940 1.00 78.75 99 ILE A C 1
ATOM 835 O O . ILE A 1 99 ? 5.699 3.684 14.362 1.00 78.75 99 ILE A O 1
ATOM 839 N N . SER A 1 100 ? 3.816 4.881 14.606 1.00 85.31 100 SER A N 1
ATOM 840 C CA . SER A 1 100 ? 3.316 4.149 15.767 1.00 85.31 100 SER A CA 1
ATOM 841 C C . SER A 1 100 ? 1.798 4.034 15.724 1.00 85.31 100 SER A C 1
ATOM 843 O O . SER A 1 100 ? 1.098 4.947 15.293 1.00 85.31 100 SER A O 1
ATOM 845 N N . VAL A 1 101 ? 1.301 2.888 16.183 1.00 87.31 101 VAL A N 1
ATOM 846 C CA . VAL A 1 101 ? -0.119 2.634 16.427 1.00 87.31 101 VAL A CA 1
ATOM 847 C C . VAL A 1 101 ? -0.235 2.187 17.877 1.00 87.31 101 VAL A C 1
ATOM 849 O O . VAL A 1 101 ? 0.419 1.228 18.288 1.00 87.31 101 VAL A O 1
ATOM 852 N N . ASN A 1 102 ? -1.031 2.903 18.663 1.00 89.62 102 ASN A N 1
ATOM 853 C CA . ASN A 1 102 ? -1.314 2.588 20.057 1.00 8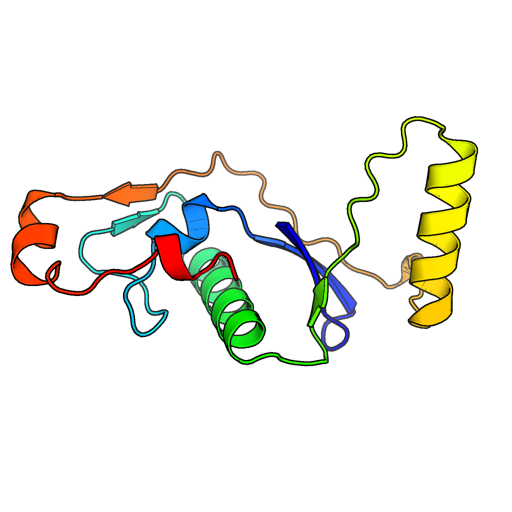9.62 102 ASN A CA 1
ATOM 854 C C . ASN A 1 102 ? -2.722 2.012 20.160 1.00 89.62 102 ASN A C 1
ATOM 856 O O . ASN A 1 102 ? -3.648 2.525 19.535 1.00 89.62 102 ASN A O 1
ATOM 860 N N . ILE A 1 103 ? -2.881 0.969 20.973 1.00 87.88 103 ILE A N 1
ATOM 861 C CA . ILE A 1 103 ? -4.157 0.282 21.176 1.00 87.88 103 ILE A CA 1
ATOM 862 C C . ILE A 1 103 ? -4.548 0.411 22.648 1.00 87.88 103 ILE A C 1
ATOM 864 O O . ILE A 1 103 ? -3.826 -0.040 23.539 1.00 87.88 103 ILE A O 1
ATOM 868 N N . ASP A 1 104 ? -5.700 1.022 22.906 1.00 86.88 104 ASP A N 1
ATOM 869 C CA . ASP A 1 104 ? -6.302 1.106 24.232 1.00 86.88 104 ASP A CA 1
ATOM 870 C C . ASP A 1 104 ? -7.100 -0.171 24.533 1.00 86.88 104 ASP A C 1
ATOM 872 O O . ASP A 1 104 ? -8.269 -0.324 24.162 1.00 86.88 104 ASP A O 1
ATOM 876 N N . LEU A 1 105 ? -6.458 -1.088 25.260 1.00 82.50 105 LEU A N 1
ATOM 877 C CA . LEU A 1 105 ? -7.028 -2.386 25.637 1.00 82.50 105 LEU A CA 1
ATOM 878 C C . LEU A 1 105 ? -8.275 -2.274 26.533 1.00 82.50 105 LEU A C 1
ATOM 880 O O . LEU A 1 105 ? -9.035 -3.239 26.656 1.00 82.50 105 LEU A O 1
ATOM 884 N N . THR A 1 106 ? -8.512 -1.127 27.181 1.00 83.25 106 THR A N 1
ATOM 885 C CA . THR A 1 106 ? -9.709 -0.933 28.017 1.00 83.25 106 THR A CA 1
ATOM 886 C C . THR A 1 106 ? -10.966 -0.739 27.172 1.00 83.25 106 THR A C 1
ATOM 888 O O . THR A 1 106 ? -12.032 -1.232 27.540 1.00 83.25 106 THR A O 1
ATOM 891 N N . LYS A 1 107 ? -10.819 -0.097 26.008 1.00 77.88 107 LYS A N 1
ATOM 892 C CA . LYS A 1 107 ? -11.876 0.111 25.006 1.00 77.88 107 LYS A CA 1
ATOM 893 C C . LYS A 1 107 ? -12.013 -1.065 24.049 1.00 77.88 107 LYS A C 1
ATOM 895 O O . LYS A 1 107 ? -13.073 -1.287 23.477 1.00 77.88 107 LYS A O 1
ATOM 900 N N . GLU A 1 108 ? -10.954 -1.849 23.886 1.00 67.19 108 GLU A N 1
ATOM 901 C CA . GLU A 1 108 ? -10.976 -3.019 23.013 1.00 67.19 108 GLU A CA 1
ATOM 902 C C . GLU A 1 108 ? -11.982 -4.076 23.505 1.00 67.19 108 GLU A C 1
ATOM 904 O O . GLU A 1 108 ? -12.729 -4.640 22.709 1.00 67.19 108 GLU A O 1
ATOM 909 N N . ARG A 1 109 ? -12.082 -4.294 24.827 1.00 58.22 109 ARG A N 1
ATOM 910 C CA . ARG A 1 109 ? -12.952 -5.321 25.437 1.00 58.22 109 ARG A CA 1
ATOM 911 C C . ARG A 1 109 ? -14.441 -5.187 25.106 1.00 58.22 109 ARG A C 1
ATOM 913 O O . ARG A 1 109 ? -15.157 -6.177 25.223 1.00 58.22 109 ARG A O 1
ATOM 920 N N . THR A 1 110 ? -14.915 -4.010 24.704 1.00 55.00 110 THR A N 1
ATOM 921 C CA . THR A 1 110 ? -16.321 -3.804 24.322 1.00 55.00 110 THR A CA 1
ATOM 922 C C . THR A 1 110 ? -16.603 -4.162 22.858 1.00 55.00 110 THR A C 1
ATOM 924 O O . THR A 1 110 ? -17.745 -4.480 22.541 1.00 55.00 110 THR A O 1
ATOM 927 N N . ASN A 1 111 ? -15.579 -4.197 21.992 1.00 52.50 111 ASN A N 1
ATOM 928 C CA . ASN A 1 111 ? -15.707 -4.400 20.538 1.00 52.50 111 ASN A CA 1
ATOM 929 C C . ASN A 1 111 ? -14.921 -5.624 19.999 1.00 52.50 111 ASN A C 1
ATOM 931 O O . ASN A 1 111 ? -15.004 -5.944 18.813 1.00 52.50 111 ASN A O 1
ATOM 935 N N . SER A 1 112 ? -14.152 -6.325 20.843 1.00 53.19 112 SER A N 1
ATOM 936 C CA . SER A 1 112 ? -13.098 -7.281 20.445 1.00 53.19 112 SER A CA 1
ATOM 937 C C . SER A 1 112 ? -13.540 -8.691 20.061 1.00 53.19 112 SER A C 1
ATOM 939 O O . SER A 1 112 ? -12.698 -9.492 19.659 1.00 53.19 112 SER A O 1
ATOM 941 N N . GLY A 1 113 ? -14.827 -9.034 20.143 1.00 54.50 113 GLY A N 1
ATOM 942 C CA . GLY A 1 113 ? -15.269 -10.422 19.944 1.00 54.50 113 GLY A CA 1
ATOM 943 C C . GLY A 1 113 ? -14.917 -11.032 18.577 1.00 54.50 113 GLY A C 1
ATOM 944 O O . GLY A 1 113 ? -14.954 -12.250 18.432 1.00 54.50 113 GLY A O 1
ATOM 945 N N . ASN A 1 114 ? -14.572 -10.216 17.576 1.00 59.12 114 ASN A N 1
ATOM 946 C CA . ASN A 1 114 ? -14.416 -10.672 16.197 1.00 59.12 114 ASN A CA 1
ATOM 947 C C . ASN A 1 114 ? -13.193 -10.149 15.450 1.00 59.12 114 ASN A C 1
ATOM 949 O O . ASN A 1 114 ? -13.104 -10.453 14.262 1.00 59.12 114 ASN A O 1
ATOM 953 N N . LYS A 1 115 ? -12.264 -9.419 16.082 1.00 63.53 115 LYS A N 1
ATOM 954 C CA . LYS A 1 115 ? -11.164 -8.844 15.309 1.00 63.53 115 LYS A CA 1
ATOM 955 C C . LYS A 1 115 ? -10.186 -9.911 14.810 1.00 63.53 115 LYS A C 1
ATOM 957 O O . LYS A 1 115 ? -9.601 -10.622 15.621 1.00 63.53 115 LYS A O 1
ATOM 962 N N . LYS A 1 116 ? -10.036 -10.076 13.493 1.00 65.56 116 LYS A N 1
ATOM 963 C CA . LYS A 1 116 ? -9.297 -11.180 12.851 1.00 65.56 116 LYS A CA 1
ATOM 964 C C . LYS A 1 116 ? -8.149 -10.658 12.006 1.00 65.56 116 LYS A C 1
ATOM 966 O O . LYS A 1 116 ? -7.951 -11.108 10.881 1.00 65.56 116 LYS A O 1
ATOM 971 N N . TRP A 1 117 ? -7.319 -9.787 12.572 1.00 66.81 117 TRP A N 1
ATOM 972 C CA . TRP A 1 117 ? -6.127 -9.277 11.884 1.00 66.81 117 TRP A CA 1
ATOM 973 C C . TRP A 1 117 ? -5.194 -10.390 11.377 1.00 66.81 117 TRP A C 1
ATOM 975 O O . TRP A 1 117 ? -4.491 -10.221 10.389 1.00 66.81 117 TRP A O 1
ATOM 985 N N . TRP A 1 118 ? -5.217 -11.574 12.001 1.00 63.75 118 TRP A N 1
ATOM 986 C CA . TRP A 1 118 ? -4.479 -12.753 11.532 1.00 63.75 118 TRP A CA 1
ATOM 987 C C . TRP A 1 118 ? -5.063 -13.415 10.269 1.00 63.75 118 TRP A C 1
ATOM 989 O O . TRP A 1 118 ? -4.451 -14.337 9.737 1.00 63.75 118 TRP A O 1
ATOM 999 N N . LYS A 1 119 ? -6.234 -12.996 9.776 1.00 63.84 119 LYS A N 1
ATOM 1000 C CA . LYS A 1 119 ? -6.816 -13.471 8.507 1.00 63.84 119 LYS A CA 1
ATOM 1001 C C . LYS A 1 119 ? -6.438 -12.630 7.296 1.00 63.84 119 LYS A C 1
ATOM 1003 O O . LYS A 1 119 ? -6.645 -13.101 6.185 1.00 63.84 119 LYS A O 1
ATOM 1008 N N . ILE A 1 120 ? -5.870 -11.450 7.523 1.00 61.00 120 ILE A N 1
ATOM 1009 C CA . ILE A 1 120 ? -5.396 -10.525 6.484 1.00 61.00 120 ILE A CA 1
ATOM 1010 C C . ILE A 1 120 ? -4.214 -11.144 5.694 1.00 61.00 120 ILE A C 1
ATOM 1012 O O . ILE A 1 120 ? -3.839 -10.683 4.628 1.00 61.00 120 ILE A O 1
ATOM 1016 N N . TRP A 1 121 ? -3.656 -12.262 6.175 1.00 54.06 121 TRP A N 1
ATOM 1017 C CA . TRP A 1 121 ? -2.479 -12.945 5.626 1.00 54.06 121 TRP A CA 1
ATOM 1018 C C . TRP A 1 121 ? -2.800 -14.148 4.726 1.00 54.06 121 TRP A C 1
ATOM 1020 O O . TRP A 1 121 ? -2.186 -15.206 4.893 1.00 54.06 121 TRP A O 1
ATOM 1030 N N . LYS A 1 122 ? -3.784 -14.044 3.831 1.00 44.12 122 LYS A N 1
ATOM 1031 C CA . LYS A 1 122 ? -4.087 -15.126 2.878 1.00 44.12 122 LYS A CA 1
ATOM 1032 C C . LYS A 1 122 ? -3.365 -14.979 1.548 1.00 44.12 122 LYS A C 1
ATOM 1034 O O . LYS A 1 122 ? -3.233 -13.835 1.074 1.00 44.12 122 LYS A O 1
#

pLDDT: mean 86.3, std 11.81, range [44.12, 96.75]

Secondary structure (DSSP, 8-state):
-EEEETTTTEEEE--HHHHTTB-TTSSB-TTEEESS-HHHHHHHHHHHHHHHTT-TTEEEPP------HHHHHHHHHHHHHHHT--GGG-EE----S---EEE-HHHHHHHGGG--GGGS--

Radius of gyration: 16.75 Å; chains: 1; bounding box: 39×28×47 Å

Sequence (122 aa):
MFYFDKSQNLFFSIHIVDYFMLNENLEIDESTTSSYNKKTENEIVSWIKRIEQEDKRIISVPQKGLTDETRKKIEAEKFLDDLSVDIDKTKIWEVEEKISVNIDLTKERTNSGNKKWWKIWK

Foldseek 3Di:
DWKAQQVQLEIEDADLQLQVLAFPVLDGDPQKDKPDDPVVNVVNSVVLVCVVVVPVRIGDDDDPVDPDPVVVVVSVVVVCVVSVRDPVPHYYDDDPDDIDMDGNPVVCVVPVPDGPSVVSPD

Organism: NCBI:txid191564